Protein AF-A0A7C1YRV5-F1 (afdb_monomer_lite)

Radius of gyration: 16.7 Å; chains: 1; bounding box: 39×36×50 Å

Secondary structure (DSSP, 8-state):
---EEEEESSEEEEE-BBTTB--B-EE-EEEEEEEETTEEEEEEEE--EEEEEESSHHHHHTTHHHHSEEE-TTSEEEEPBPS--TTSGGG--S-EEEEEEEEEEETTEEEEEEEEEEEE---S---S--

Foldseek 3Di:
DFPAKAKPPQEDEWEADDDPGGTRKDAIFIWTWDADPVGIDTPGTDQWAKFKDAPDPVLVVQVLRVQQFTADSRRITDGHHFDFCPVTDVSDTSWHKIKMKTWDADPNDIHIYIHIYTYYYTDPDDDPPD

Sequence (130 aa):
KIDKIRVMPDWTIARVGGGNTPPVTAQFEAVAYMTGEQGDIKIGIMPAKWQAANFNEDAEQMKDVEFAGHIDQNGRFMPAGAGPNKARKYATNNAGNLSIIATITENGRAISGKAQLIVTVQRWNTPPIR

Structure (mmCIF, N/CA/C/O backbone):
data_AF-A0A7C1YRV5-F1
#
_entry.id   AF-A0A7C1YRV5-F1
#
loop_
_atom_site.group_PDB
_atom_site.id
_atom_site.type_symbol
_atom_site.label_atom_id
_atom_site.label_alt_id
_atom_site.label_comp_id
_atom_site.label_asym_id
_atom_site.label_entity_id
_atom_site.label_seq_id
_atom_site.pdbx_PDB_ins_code
_atom_site.Cartn_x
_atom_site.Cartn_y
_atom_site.Cartn_z
_atom_site.occupancy
_atom_site.B_iso_or_equiv
_atom_site.auth_seq_id
_atom_site.auth_comp_id
_atom_site.auth_asym_id
_atom_site.auth_atom_id
_atom_site.pdbx_PDB_model_num
ATOM 1 N N . LYS A 1 1 ? -19.673 1.863 17.437 1.00 85.56 1 LYS A N 1
ATOM 2 C CA . LYS A 1 1 ? -18.327 2.156 17.959 1.00 85.56 1 LYS A CA 1
ATOM 3 C C . LYS A 1 1 ? -17.356 1.196 17.311 1.00 85.56 1 LYS A C 1
ATOM 5 O O . LYS A 1 1 ? -17.556 -0.011 17.402 1.00 85.56 1 LYS A O 1
ATOM 10 N N . ILE A 1 2 ? -16.346 1.734 16.648 1.00 91.12 2 ILE A N 1
ATOM 11 C CA . ILE A 1 2 ? -15.242 0.989 16.060 1.00 91.12 2 ILE A CA 1
ATOM 12 C C . ILE A 1 2 ? -14.088 1.056 17.056 1.00 91.12 2 ILE A C 1
ATOM 14 O O . ILE A 1 2 ? -13.702 2.139 17.491 1.00 91.12 2 ILE A O 1
ATOM 18 N N . ASP A 1 3 ? -13.538 -0.094 17.435 1.00 91.94 3 ASP A N 1
ATOM 19 C CA . ASP A 1 3 ? -12.378 -0.130 18.333 1.00 91.94 3 ASP A CA 1
ATOM 20 C C . ASP A 1 3 ? -11.076 -0.328 17.557 1.00 91.94 3 ASP A C 1
ATOM 22 O O . ASP A 1 3 ? -10.040 0.223 17.928 1.00 91.94 3 ASP A O 1
ATOM 26 N N . LYS A 1 4 ? -11.126 -1.088 16.459 1.00 93.44 4 LYS A N 1
ATOM 27 C CA . LYS A 1 4 ? -9.972 -1.344 15.594 1.00 93.44 4 LYS A CA 1
ATOM 28 C C . LYS A 1 4 ? -10.400 -1.540 14.147 1.00 93.44 4 LYS A C 1
ATOM 30 O O . LYS A 1 4 ? -11.543 -1.903 13.866 1.00 93.44 4 LYS A O 1
ATOM 35 N N . ILE A 1 5 ? -9.454 -1.352 13.235 1.00 96.00 5 ILE A N 1
ATOM 36 C CA . ILE A 1 5 ? -9.648 -1.637 11.815 1.00 96.00 5 ILE A CA 1
ATOM 37 C C . ILE A 1 5 ? -8.498 -2.510 11.313 1.00 96.00 5 ILE A C 1
ATOM 39 O O . ILE A 1 5 ? -7.361 -2.360 11.761 1.00 96.00 5 ILE A O 1
ATOM 43 N N . ARG A 1 6 ? -8.789 -3.431 10.396 1.00 96.69 6 ARG A N 1
ATOM 44 C CA . ARG A 1 6 ? -7.790 -4.239 9.689 1.00 96.69 6 ARG A CA 1
ATOM 45 C C . ARG A 1 6 ? -7.919 -3.968 8.201 1.00 96.69 6 ARG A C 1
ATOM 47 O O . ARG A 1 6 ? -9.028 -3.946 7.674 1.00 96.69 6 ARG A O 1
ATOM 54 N N . VAL A 1 7 ? -6.790 -3.755 7.541 1.00 98.00 7 VAL A N 1
ATOM 55 C CA . VAL A 1 7 ? -6.752 -3.650 6.084 1.00 98.00 7 VAL A CA 1
ATOM 56 C C . VAL A 1 7 ? -6.661 -5.066 5.533 1.00 98.00 7 VAL A C 1
ATOM 58 O O . VAL A 1 7 ? -5.808 -5.834 5.968 1.00 98.00 7 VAL A O 1
ATOM 61 N N . MET A 1 8 ? -7.576 -5.424 4.636 1.00 97.50 8 MET A N 1
ATOM 62 C CA . MET A 1 8 ? -7.611 -6.727 3.983 1.00 97.50 8 MET A CA 1
ATOM 63 C C . MET A 1 8 ? -7.354 -6.570 2.481 1.00 97.50 8 MET A C 1
ATOM 65 O O . MET A 1 8 ? -7.978 -5.706 1.868 1.00 97.50 8 MET A O 1
ATOM 69 N N . PRO A 1 9 ? -6.487 -7.395 1.873 1.00 97.69 9 PRO A N 1
ATOM 70 C CA . PRO A 1 9 ? -5.564 -8.320 2.539 1.00 97.69 9 PRO A CA 1
ATOM 71 C C . PRO A 1 9 ? -4.517 -7.571 3.388 1.00 97.69 9 PRO A C 1
ATOM 73 O O . PRO A 1 9 ? -4.206 -6.413 3.117 1.00 97.69 9 PRO A O 1
ATOM 76 N N . ASP A 1 10 ? -3.993 -8.235 4.418 1.00 96.81 10 ASP A N 1
ATOM 77 C CA . ASP A 1 10 ? -2.934 -7.717 5.300 1.00 96.81 10 ASP A CA 1
ATOM 78 C C . ASP A 1 10 ? -1.560 -7.717 4.616 1.00 96.81 10 ASP A C 1
ATOM 80 O O . ASP A 1 10 ? -0.723 -6.858 4.892 1.00 96.81 10 ASP A O 1
ATOM 84 N N . TRP A 1 11 ? -1.358 -8.647 3.684 1.00 98.00 11 TRP A N 1
ATOM 85 C CA . TRP A 1 11 ? -0.224 -8.700 2.778 1.00 98.00 11 TRP A CA 1
ATOM 86 C C . TRP A 1 11 ? -0.679 -9.087 1.370 1.00 98.00 11 TRP A C 1
ATOM 88 O O . TRP A 1 11 ? -1.457 -10.024 1.185 1.00 98.00 11 TRP A O 1
ATOM 98 N N . THR A 1 12 ? -0.185 -8.389 0.349 1.00 98.12 12 THR A N 1
ATOM 99 C CA . THR A 1 12 ? -0.414 -8.781 -1.048 1.00 98.12 12 THR A CA 1
ATOM 100 C C . THR A 1 12 ? 0.647 -8.215 -1.985 1.00 98.12 12 THR A C 1
ATOM 102 O O . THR A 1 12 ? 1.562 -7.494 -1.576 1.00 98.12 12 THR A O 1
ATOM 105 N N . ILE A 1 13 ? 0.514 -8.544 -3.269 1.00 97.88 13 ILE A N 1
ATOM 106 C CA . ILE A 1 13 ? 1.386 -8.071 -4.335 1.00 97.88 13 ILE A CA 1
ATOM 107 C C . ILE A 1 13 ? 0.617 -7.255 -5.375 1.00 97.88 13 ILE A C 1
ATOM 109 O O . ILE A 1 13 ? -0.514 -7.577 -5.735 1.00 97.88 13 ILE A O 1
ATOM 113 N N . ALA A 1 14 ? 1.288 -6.254 -5.931 1.00 97.75 14 ALA A N 1
ATOM 114 C CA . ALA A 1 14 ? 0.930 -5.629 -7.199 1.00 97.75 14 ALA A CA 1
ATOM 115 C C . ALA A 1 14 ? 2.075 -5.849 -8.193 1.00 97.75 14 ALA A C 1
ATOM 117 O O . ALA A 1 14 ? 3.218 -6.092 -7.797 1.00 97.75 14 ALA A O 1
ATOM 118 N N . ARG A 1 15 ? 1.791 -5.792 -9.494 1.00 97.31 15 ARG A N 1
ATOM 119 C CA . ARG A 1 15 ? 2.828 -5.935 -10.525 1.00 97.31 15 ARG A CA 1
ATOM 120 C C . ARG A 1 15 ? 2.785 -4.784 -11.498 1.00 97.31 15 ARG A C 1
ATOM 122 O O . ARG A 1 15 ? 1.720 -4.471 -12.029 1.00 97.31 15 ARG A O 1
ATOM 129 N N . VAL A 1 16 ? 3.951 -4.205 -11.760 1.00 95.94 16 VAL A N 1
ATOM 130 C CA . VAL A 1 16 ? 4.109 -3.217 -12.830 1.00 95.94 16 VAL A CA 1
ATOM 131 C C . VAL A 1 16 ? 3.671 -3.819 -14.167 1.00 95.94 16 VAL A C 1
ATOM 133 O O . VAL A 1 16 ? 3.813 -5.021 -14.393 1.00 95.94 16 VAL A O 1
ATOM 136 N N . GLY A 1 17 ? 3.118 -2.990 -15.048 1.00 89.62 17 GLY A N 1
ATOM 137 C CA . GLY A 1 17 ? 2.641 -3.399 -16.372 1.00 89.62 17 GLY A CA 1
ATOM 138 C C . GLY A 1 17 ? 3.363 -2.661 -17.489 1.00 89.62 17 GLY A C 1
ATOM 139 O O . GLY A 1 17 ? 3.736 -1.502 -17.327 1.00 89.62 17 GLY A O 1
ATOM 140 N N . GLY A 1 18 ? 3.571 -3.315 -18.627 1.00 83.25 18 GLY A N 1
ATOM 141 C CA . GLY A 1 18 ? 4.218 -2.710 -19.790 1.00 83.25 18 GLY A CA 1
ATOM 142 C C . GLY A 1 18 ? 4.404 -3.692 -20.943 1.00 83.25 18 GLY A C 1
ATOM 143 O O . GLY A 1 18 ? 4.496 -4.905 -20.733 1.00 83.25 18 GLY A O 1
ATOM 144 N N . GLY A 1 19 ? 4.455 -3.161 -22.168 1.00 81.25 19 GLY A N 1
ATOM 145 C CA . GLY A 1 19 ? 4.472 -3.965 -23.391 1.00 81.25 19 GLY A CA 1
ATOM 146 C C . GLY A 1 19 ? 3.206 -4.817 -23.508 1.00 81.25 19 GLY A C 1
ATOM 147 O O . GLY A 1 19 ? 2.100 -4.295 -23.419 1.00 81.25 19 GLY A O 1
ATOM 148 N N . ASN A 1 20 ? 3.377 -6.134 -23.646 1.00 84.69 20 ASN A N 1
ATOM 149 C CA . ASN A 1 20 ? 2.275 -7.096 -23.781 1.00 84.69 20 ASN A CA 1
ATOM 150 C C . ASN A 1 20 ? 1.760 -7.648 -22.438 1.00 84.69 20 ASN A C 1
ATOM 152 O O . ASN A 1 20 ? 0.911 -8.537 -22.432 1.00 84.69 20 ASN A O 1
ATOM 156 N N . THR A 1 21 ? 2.278 -7.178 -21.298 1.00 90.12 21 THR A N 1
ATOM 157 C CA . THR A 1 21 ? 1.837 -7.645 -19.976 1.00 90.12 21 THR A CA 1
ATOM 158 C C . THR A 1 21 ? 1.101 -6.529 -19.237 1.00 90.12 21 THR A C 1
ATOM 160 O O . THR A 1 21 ? 1.732 -5.527 -18.885 1.00 90.12 21 THR A O 1
ATOM 163 N N . PRO A 1 22 ? -0.213 -6.673 -18.979 1.00 92.75 22 PRO A N 1
ATOM 164 C CA . PRO A 1 22 ? -0.971 -5.664 -18.253 1.00 92.75 22 PRO A CA 1
ATOM 165 C C . PRO A 1 22 ? -0.514 -5.572 -16.786 1.00 92.75 22 PRO A C 1
ATOM 167 O O . PRO A 1 22 ? -0.026 -6.561 -16.227 1.00 92.75 22 PRO A O 1
ATOM 170 N N . PRO A 1 23 ? -0.675 -4.403 -16.142 1.00 95.44 23 PRO A N 1
ATOM 171 C CA . PRO A 1 23 ? -0.391 -4.254 -14.721 1.00 95.44 23 PRO A CA 1
ATOM 172 C C . PRO A 1 23 ? -1.341 -5.107 -13.875 1.00 95.44 23 PRO A C 1
ATOM 174 O O . PRO A 1 23 ? -2.503 -5.313 -14.230 1.00 95.44 23 PRO A O 1
ATOM 177 N N . VAL A 1 24 ? -0.865 -5.555 -12.714 1.00 96.62 24 VAL A N 1
ATOM 178 C CA . VAL A 1 24 ? -1.690 -6.240 -11.710 1.00 96.62 24 VAL A CA 1
ATOM 179 C C . VAL A 1 24 ? -1.941 -5.279 -10.558 1.00 96.62 24 VAL A C 1
ATOM 181 O O . VAL A 1 24 ? -1.027 -4.980 -9.790 1.00 96.62 24 VAL A O 1
ATOM 184 N N . THR A 1 25 ? -3.176 -4.791 -10.454 1.00 97.50 25 THR A N 1
ATOM 185 C CA . THR A 1 25 ? -3.628 -3.936 -9.347 1.00 97.50 25 THR A CA 1
ATOM 186 C C . THR A 1 25 ? -3.874 -4.754 -8.083 1.00 97.50 25 THR A C 1
ATOM 188 O O . THR A 1 25 ? -4.214 -5.932 -8.176 1.00 97.50 25 THR A O 1
ATOM 191 N N . ALA A 1 26 ? -3.791 -4.114 -6.918 1.00 98.19 26 ALA A N 1
ATOM 192 C CA . ALA A 1 26 ? -4.200 -4.703 -5.645 1.00 98.19 26 ALA A CA 1
ATOM 193 C C . ALA A 1 26 ? -5.417 -3.948 -5.097 1.00 98.19 26 ALA A C 1
ATOM 195 O O . ALA A 1 26 ? -5.417 -2.720 -5.081 1.00 98.19 26 ALA A O 1
ATOM 196 N N . GLN A 1 27 ? -6.453 -4.674 -4.683 1.00 98.31 27 GLN A N 1
ATOM 197 C CA . GLN A 1 27 ? -7.616 -4.098 -4.009 1.00 98.31 27 GLN A CA 1
ATOM 198 C C . GLN A 1 27 ? -7.461 -4.288 -2.504 1.00 98.31 27 GLN A C 1
ATOM 200 O O . GLN A 1 27 ? -7.109 -5.381 -2.061 1.00 98.31 27 GLN A O 1
ATOM 205 N N . PHE A 1 28 ? -7.763 -3.237 -1.749 1.00 98.44 28 PHE A N 1
ATOM 206 C CA . PHE A 1 28 ? -7.797 -3.252 -0.297 1.00 98.44 28 PHE A CA 1
ATOM 207 C C . PHE A 1 28 ? -9.170 -2.847 0.226 1.00 98.44 28 PHE A C 1
ATOM 209 O O . PHE A 1 28 ? -9.884 -2.051 -0.382 1.00 98.44 28 PHE A O 1
ATOM 216 N N . GLU A 1 29 ? -9.519 -3.383 1.387 1.00 98.12 29 GLU A N 1
ATOM 217 C CA . GLU A 1 29 ? -10.747 -3.082 2.109 1.00 98.12 29 GLU A CA 1
ATOM 218 C C . GLU A 1 29 ? -10.425 -2.799 3.576 1.00 98.12 29 GLU A C 1
ATOM 220 O O . GLU A 1 29 ? -9.591 -3.469 4.187 1.00 98.12 29 GLU A O 1
ATOM 225 N N . ALA A 1 30 ? -11.081 -1.796 4.158 1.00 97.81 30 ALA A N 1
ATOM 226 C CA . ALA A 1 30 ? -10.944 -1.481 5.573 1.00 97.81 30 ALA A CA 1
ATOM 227 C C . ALA A 1 30 ? -12.057 -2.186 6.353 1.00 97.81 30 ALA A C 1
ATOM 229 O O . ALA A 1 30 ? -13.221 -1.791 6.290 1.00 97.81 30 ALA A O 1
ATOM 230 N N . VAL A 1 31 ? -11.704 -3.237 7.090 1.00 97.38 31 VAL A N 1
ATOM 231 C CA . VAL A 1 31 ? -12.650 -4.021 7.887 1.00 97.38 31 VAL A CA 1
ATOM 232 C C . VAL A 1 31 ? -12.627 -3.537 9.331 1.00 97.38 31 VAL A C 1
ATOM 234 O O . VAL A 1 31 ? -11.603 -3.620 10.011 1.00 97.38 31 VAL A O 1
ATOM 237 N N . ALA A 1 32 ? -13.762 -3.037 9.806 1.00 96.12 32 ALA A N 1
ATOM 238 C CA . ALA A 1 32 ? -13.930 -2.555 11.168 1.00 96.12 32 ALA A CA 1
ATOM 239 C C . ALA A 1 32 ? -14.311 -3.688 12.129 1.00 96.12 32 ALA A C 1
ATOM 241 O O . ALA A 1 32 ? -15.084 -4.588 11.786 1.00 96.12 32 ALA A O 1
ATOM 242 N N . TYR A 1 33 ? -13.791 -3.611 13.353 1.00 95.12 33 TYR A N 1
ATOM 243 C CA . TYR A 1 33 ? -14.073 -4.546 14.435 1.00 95.12 33 TYR A CA 1
ATOM 244 C C . TYR A 1 33 ? -14.393 -3.800 15.734 1.00 95.12 33 TYR A C 1
ATOM 246 O O . TYR A 1 33 ? -13.834 -2.736 16.028 1.00 95.12 33 TYR A O 1
ATOM 254 N N . MET A 1 34 ? -15.268 -4.410 16.524 1.00 94.19 34 MET A N 1
ATOM 255 C CA . MET A 1 34 ? -15.584 -4.030 17.897 1.00 94.19 34 MET A CA 1
ATOM 256 C C . MET A 1 34 ? -14.959 -5.047 18.853 1.00 94.19 34 MET A C 1
ATOM 258 O O . MET A 1 34 ? -14.889 -6.234 18.538 1.00 94.19 34 MET A O 1
ATOM 262 N N . THR A 1 35 ? -14.504 -4.596 20.015 1.00 92.12 35 THR A N 1
ATOM 263 C CA . THR A 1 35 ? -13.965 -5.478 21.056 1.00 92.12 35 THR A CA 1
ATOM 264 C C . THR A 1 35 ? -15.124 -5.968 21.919 1.00 92.12 35 THR A C 1
ATOM 266 O O . THR A 1 35 ? -15.740 -5.174 22.626 1.00 92.12 35 THR A O 1
ATOM 269 N N . GLY A 1 36 ? -15.460 -7.254 21.824 1.00 88.38 36 GLY A N 1
ATOM 270 C CA . GLY A 1 36 ? -16.442 -7.913 22.684 1.00 88.38 36 GLY A CA 1
ATOM 271 C C . GLY A 1 36 ? -15.779 -8.607 23.874 1.00 88.38 36 GLY A C 1
ATOM 272 O O . GLY A 1 36 ? -14.572 -8.842 23.874 1.00 88.38 36 GLY A O 1
ATOM 273 N N . GLU A 1 37 ? -16.577 -8.990 24.872 1.00 86.62 37 GLU A N 1
ATOM 274 C CA . GLU A 1 37 ? -16.095 -9.678 26.084 1.00 86.62 37 GLU A CA 1
ATOM 275 C C . GLU A 1 37 ? -15.404 -11.020 25.788 1.00 86.62 37 GLU A C 1
ATOM 277 O O . GLU A 1 37 ? -14.493 -11.422 26.504 1.00 86.62 37 GLU A O 1
ATOM 282 N N . GLN A 1 38 ? -15.817 -11.700 24.714 1.00 85.94 38 GLN A N 1
ATOM 283 C CA . GLN A 1 38 ? -15.306 -13.015 24.307 1.00 85.94 38 GLN A CA 1
ATOM 284 C C . GLN A 1 38 ? -14.403 -12.958 23.061 1.00 85.94 38 GLN A C 1
ATOM 286 O O . GLN A 1 38 ? -13.950 -13.997 22.582 1.00 85.94 38 GLN A O 1
ATOM 291 N N . GLY A 1 39 ? -14.139 -11.764 22.515 1.00 88.50 39 GLY A N 1
ATOM 292 C CA . GLY A 1 39 ? -13.296 -11.586 21.333 1.00 88.50 39 GLY A CA 1
ATOM 293 C C . GLY A 1 39 ? -13.755 -10.483 20.381 1.00 88.50 39 GLY A C 1
ATOM 294 O O . GLY A 1 39 ? -14.723 -9.762 20.623 1.00 88.50 39 GLY A O 1
ATOM 295 N N . ASP A 1 40 ? -13.031 -10.354 19.272 1.00 91.62 40 ASP A N 1
ATOM 296 C CA . ASP A 1 40 ? -13.281 -9.324 18.266 1.00 91.62 40 ASP A CA 1
ATOM 297 C C . ASP A 1 40 ? -14.500 -9.663 17.406 1.00 91.62 40 ASP A C 1
ATOM 299 O O . ASP A 1 40 ? -14.527 -10.681 16.714 1.00 91.62 40 ASP A O 1
ATOM 303 N N . ILE A 1 41 ? -15.475 -8.759 17.373 1.00 93.44 41 ILE A N 1
ATOM 304 C CA . ILE A 1 41 ? -16.674 -8.882 16.544 1.00 93.44 41 ILE A CA 1
ATOM 305 C C . ILE A 1 41 ? -16.465 -8.065 15.267 1.00 93.44 41 ILE A C 1
ATOM 307 O O . ILE A 1 41 ? -16.226 -6.856 15.322 1.00 93.44 41 ILE A O 1
ATOM 311 N N . LYS A 1 42 ? -16.550 -8.719 14.101 1.00 94.69 42 LYS A N 1
ATOM 312 C CA . LYS A 1 42 ? -16.473 -8.053 12.791 1.00 94.69 42 LYS A CA 1
ATOM 313 C C . LYS A 1 42 ? -17.733 -7.214 12.568 1.00 94.69 42 LYS A C 1
ATOM 315 O O . LYS A 1 42 ? -18.832 -7.755 12.568 1.00 94.69 42 LYS A O 1
ATOM 320 N N . ILE A 1 43 ? -17.556 -5.916 12.331 1.00 94.06 43 ILE A N 1
ATOM 321 C CA . ILE A 1 43 ? -18.645 -4.995 11.980 1.00 94.06 43 ILE A CA 1
ATOM 322 C C . ILE A 1 43 ? -18.918 -5.088 10.475 1.00 94.06 43 ILE A C 1
ATOM 324 O O . ILE A 1 43 ? -20.048 -5.318 10.059 1.00 94.06 43 ILE A O 1
ATOM 328 N N . GLY A 1 44 ? -17.874 -4.941 9.653 1.00 94.88 44 GLY A N 1
ATOM 329 C CA . GLY A 1 44 ? -18.007 -4.938 8.196 1.00 94.88 44 GLY A CA 1
ATOM 330 C C . GLY A 1 44 ? -16.937 -4.109 7.493 1.00 94.88 44 GLY A C 1
ATOM 331 O O . GLY A 1 44 ? -16.005 -3.616 8.129 1.00 94.88 44 GLY A O 1
ATOM 332 N N . ILE A 1 45 ? -17.073 -3.987 6.172 1.00 96.12 45 ILE A N 1
ATOM 333 C CA . ILE A 1 45 ? -16.235 -3.115 5.340 1.00 96.12 45 ILE A CA 1
ATOM 334 C C . ILE A 1 45 ? -16.756 -1.687 5.480 1.00 96.12 45 ILE A C 1
ATOM 336 O O . ILE A 1 45 ? -17.957 -1.450 5.372 1.00 96.12 45 ILE A O 1
ATOM 340 N N . MET A 1 46 ? -15.851 -0.747 5.718 1.00 94.62 46 MET A N 1
ATOM 341 C CA . MET A 1 46 ? -16.176 0.652 5.954 1.00 94.62 46 MET A CA 1
ATOM 342 C C . MET A 1 46 ? -15.413 1.552 4.974 1.00 94.62 46 MET A C 1
ATOM 344 O O . MET A 1 46 ? -14.268 1.244 4.630 1.00 94.62 46 MET A O 1
ATOM 348 N N . PRO A 1 47 ? -16.001 2.682 4.542 1.00 95.12 47 PRO A N 1
ATOM 349 C CA . PRO A 1 47 ? -15.274 3.677 3.765 1.00 95.12 47 PRO A CA 1
ATOM 350 C C . PRO A 1 47 ? -14.137 4.262 4.611 1.00 95.12 47 PRO A C 1
ATOM 352 O O . PRO A 1 47 ? -14.329 4.609 5.778 1.00 95.12 47 PRO A O 1
ATOM 355 N N . ALA A 1 48 ? -12.953 4.383 4.018 1.00 97.06 48 ALA A N 1
ATOM 356 C CA . ALA A 1 48 ? -11.753 4.867 4.685 1.00 97.06 48 ALA A CA 1
ATOM 357 C C . ALA A 1 48 ? -11.006 5.862 3.796 1.00 97.06 48 ALA A C 1
ATOM 359 O O . ALA A 1 48 ? -11.137 5.845 2.574 1.00 97.06 48 ALA A O 1
ATOM 360 N N . LYS A 1 49 ? -10.192 6.712 4.419 1.00 98.06 49 LYS A N 1
ATOM 361 C CA . LYS A 1 49 ? -9.164 7.475 3.714 1.00 98.06 49 LYS A CA 1
ATOM 362 C C . LYS A 1 49 ? -7.960 6.580 3.480 1.00 98.06 49 LYS A C 1
ATOM 364 O O . LYS A 1 49 ? -7.456 5.979 4.432 1.00 98.06 49 LYS A O 1
ATOM 369 N N . TRP A 1 50 ? -7.509 6.525 2.235 1.00 98.31 50 TRP A N 1
ATOM 370 C CA . TRP A 1 50 ? -6.418 5.657 1.806 1.00 98.31 50 TRP A CA 1
ATOM 371 C C . TRP A 1 50 ? -5.160 6.458 1.505 1.00 98.31 50 TRP A C 1
ATOM 373 O O . TRP A 1 50 ? -5.219 7.512 0.870 1.00 98.31 50 TRP A O 1
ATOM 383 N N . GLN A 1 51 ? -4.021 5.927 1.938 1.00 98.19 51 GLN A N 1
ATOM 384 C CA . GLN A 1 51 ? -2.698 6.442 1.604 1.00 98.19 51 GLN A CA 1
ATOM 385 C C . GLN A 1 51 ? -1.688 5.294 1.507 1.00 98.19 51 GLN A C 1
ATOM 387 O O . GLN A 1 51 ? -1.843 4.254 2.152 1.00 98.19 51 GLN A O 1
ATOM 392 N N . ALA A 1 52 ? -0.635 5.505 0.725 1.00 98.12 52 ALA A N 1
ATOM 393 C CA . ALA A 1 52 ? 0.540 4.644 0.698 1.00 98.12 52 ALA A CA 1
ATOM 394 C C . ALA A 1 52 ? 1.709 5.356 1.392 1.00 98.12 52 ALA A C 1
ATOM 396 O O . ALA A 1 52 ? 1.817 6.580 1.344 1.00 98.12 52 ALA A O 1
ATOM 397 N N . ALA A 1 53 ? 2.575 4.587 2.038 1.00 98.38 53 ALA A N 1
ATOM 398 C CA . ALA A 1 53 ? 3.817 5.050 2.644 1.00 98.38 53 ALA A CA 1
ATOM 399 C C . ALA A 1 53 ? 4.935 4.031 2.385 1.00 98.38 53 ALA A C 1
ATOM 401 O O . ALA A 1 53 ? 4.657 2.882 2.035 1.00 98.38 53 ALA A O 1
ATOM 402 N N . ASN A 1 54 ? 6.192 4.428 2.583 1.00 98.38 54 ASN A N 1
ATOM 403 C CA . ASN A 1 54 ? 7.313 3.486 2.568 1.00 98.38 54 ASN A CA 1
ATOM 404 C C . ASN A 1 54 ? 7.159 2.487 3.725 1.00 98.38 54 ASN A C 1
ATOM 406 O O . ASN A 1 54 ? 6.767 2.871 4.828 1.00 98.38 54 ASN A O 1
ATOM 410 N N . PHE A 1 55 ? 7.415 1.201 3.474 1.00 97.81 55 PHE A N 1
ATOM 411 C CA . PHE A 1 55 ? 7.244 0.169 4.501 1.00 97.81 55 PHE A CA 1
ATOM 412 C C . PHE A 1 55 ? 8.350 0.194 5.567 1.00 97.81 55 PHE A C 1
ATOM 414 O O . PHE A 1 55 ? 8.074 -0.045 6.741 1.00 97.81 55 PHE A O 1
ATOM 421 N N . ASN A 1 56 ? 9.590 0.466 5.159 1.00 97.06 56 ASN A N 1
ATOM 422 C CA . ASN A 1 56 ? 10.784 0.478 6.005 1.00 97.06 56 ASN A CA 1
ATOM 423 C C . ASN A 1 56 ? 11.801 1.536 5.529 1.00 97.06 56 ASN A C 1
ATOM 425 O O . ASN A 1 56 ? 11.584 2.204 4.517 1.00 97.06 56 ASN A O 1
ATOM 429 N N . GLU A 1 57 ? 12.918 1.660 6.251 1.00 97.19 57 GLU A N 1
ATOM 430 C CA . GLU A 1 57 ? 13.991 2.627 5.964 1.00 97.19 57 GLU A CA 1
ATOM 431 C C . GLU A 1 57 ? 14.594 2.444 4.561 1.00 97.19 57 GLU A C 1
ATOM 433 O O . GLU A 1 57 ? 14.837 3.425 3.861 1.00 97.19 57 GLU A O 1
ATOM 438 N N . ASP A 1 58 ? 14.769 1.202 4.098 1.00 96.56 58 ASP A N 1
ATOM 439 C CA . ASP A 1 58 ? 15.280 0.924 2.748 1.00 96.56 58 ASP A CA 1
ATOM 440 C C . ASP A 1 58 ? 14.330 1.442 1.657 1.00 96.56 58 ASP A C 1
ATOM 442 O O . ASP A 1 58 ? 14.766 2.060 0.681 1.00 96.56 58 ASP A O 1
ATOM 446 N N . ALA A 1 59 ? 13.021 1.226 1.829 1.00 96.94 59 ALA A N 1
ATOM 447 C CA . ALA A 1 59 ? 11.999 1.734 0.919 1.00 96.94 59 ALA A CA 1
ATOM 448 C C . ALA A 1 59 ? 11.971 3.269 0.904 1.00 96.94 59 ALA A C 1
ATOM 450 O O . ALA A 1 59 ? 11.736 3.877 -0.140 1.00 96.94 59 ALA A O 1
ATOM 451 N N . GLU A 1 60 ? 12.256 3.909 2.038 1.00 97.06 60 GLU A N 1
ATOM 452 C CA . GLU A 1 60 ? 12.378 5.362 2.129 1.00 97.06 60 GLU A CA 1
ATOM 453 C C . GLU A 1 60 ? 13.617 5.885 1.395 1.00 97.06 60 GLU A C 1
ATOM 455 O O . GLU A 1 60 ? 13.498 6.797 0.575 1.00 97.06 60 GLU A O 1
ATOM 460 N N . GLN A 1 61 ? 14.777 5.250 1.582 1.00 96.56 61 GLN A N 1
ATOM 461 C CA . GLN A 1 61 ? 16.002 5.581 0.844 1.00 96.56 61 GLN A CA 1
ATOM 462 C C . GLN A 1 61 ? 15.829 5.418 -0.673 1.00 96.56 61 GLN A C 1
ATOM 464 O O . GLN A 1 61 ? 16.369 6.201 -1.458 1.00 96.56 61 GLN A O 1
ATOM 469 N N . MET A 1 62 ? 15.064 4.407 -1.094 1.00 96.06 62 MET A N 1
ATOM 470 C CA . MET A 1 62 ? 14.744 4.143 -2.500 1.00 96.06 62 MET A CA 1
ATOM 471 C C . MET A 1 62 ? 13.537 4.940 -3.016 1.00 96.06 62 MET A C 1
ATOM 473 O O . MET A 1 62 ? 13.240 4.870 -4.217 1.00 96.06 62 MET A O 1
ATOM 477 N N . LYS A 1 63 ? 12.879 5.722 -2.145 1.00 97.06 63 LYS A N 1
ATOM 478 C CA . LYS A 1 63 ? 11.685 6.532 -2.435 1.00 97.06 63 LYS A CA 1
ATOM 479 C C . LYS A 1 63 ? 10.569 5.707 -3.077 1.00 97.06 63 LYS A C 1
ATOM 481 O O . LYS A 1 63 ? 9.935 6.141 -4.036 1.00 97.06 63 LYS A O 1
ATOM 486 N N . ASP A 1 64 ? 10.342 4.493 -2.584 1.00 97.69 64 ASP A N 1
ATOM 487 C CA . ASP A 1 64 ? 9.422 3.532 -3.199 1.00 97.69 64 ASP A CA 1
ATOM 488 C C . ASP A 1 64 ? 8.013 4.107 -3.380 1.00 97.69 64 ASP A C 1
ATOM 490 O O . ASP A 1 64 ? 7.419 3.933 -4.443 1.00 97.69 64 ASP A O 1
ATOM 494 N N . VAL A 1 65 ? 7.500 4.854 -2.398 1.00 97.62 65 VAL A N 1
ATOM 495 C CA . VAL A 1 65 ? 6.179 5.500 -2.477 1.00 97.62 65 VAL A CA 1
ATOM 496 C C . VAL A 1 65 ? 6.062 6.522 -3.617 1.00 97.62 65 VAL A C 1
ATOM 498 O O . VAL A 1 65 ? 4.974 6.698 -4.155 1.00 97.62 65 VAL A O 1
ATOM 501 N N . GLU A 1 66 ? 7.161 7.166 -4.029 1.00 97.25 66 GLU A N 1
ATOM 502 C CA . GLU A 1 66 ? 7.163 8.139 -5.133 1.00 97.25 66 GLU A CA 1
ATOM 503 C C . GLU A 1 66 ? 7.078 7.451 -6.505 1.00 97.25 66 GLU A C 1
ATOM 505 O O . GLU A 1 66 ? 6.560 8.030 -7.459 1.00 97.25 66 GLU A O 1
ATOM 510 N N . PHE A 1 67 ? 7.590 6.220 -6.621 1.00 97.44 67 PHE A N 1
ATOM 511 C CA . PHE A 1 67 ? 7.786 5.558 -7.914 1.00 97.44 67 PHE A CA 1
ATOM 512 C C . PHE A 1 67 ? 6.883 4.351 -8.156 1.00 97.44 67 PHE A C 1
ATOM 514 O O . PHE A 1 67 ? 6.586 4.045 -9.308 1.00 97.44 67 PHE A O 1
ATOM 521 N N . ALA A 1 68 ? 6.469 3.635 -7.112 1.00 97.62 68 ALA A N 1
ATOM 522 C CA . ALA A 1 68 ? 5.847 2.322 -7.259 1.00 97.62 68 ALA A CA 1
ATOM 523 C C . ALA A 1 68 ? 4.389 2.370 -7.755 1.00 97.62 68 ALA A C 1
ATOM 525 O O . ALA A 1 68 ? 3.899 1.395 -8.332 1.00 97.62 68 ALA A O 1
ATOM 526 N N . GLY A 1 69 ? 3.691 3.492 -7.565 1.00 97.50 69 GLY A N 1
ATOM 527 C CA . GLY A 1 69 ? 2.302 3.673 -7.984 1.00 97.50 69 GLY A CA 1
ATOM 528 C C . GLY A 1 69 ? 1.520 4.575 -7.035 1.00 97.50 69 GLY A C 1
ATOM 529 O O . GLY A 1 69 ? 2.101 5.313 -6.246 1.00 97.50 69 GLY A O 1
ATOM 530 N N . HIS A 1 70 ? 0.192 4.506 -7.102 1.00 98.00 70 HIS A N 1
ATOM 531 C CA . HIS A 1 70 ? -0.697 5.253 -6.210 1.00 98.00 70 HIS A CA 1
ATOM 532 C C . HIS A 1 70 ? -1.910 4.413 -5.805 1.00 98.00 70 HIS A C 1
ATOM 534 O O . HIS A 1 70 ? -2.306 3.491 -6.515 1.00 98.00 70 HIS A O 1
ATOM 540 N N . ILE A 1 71 ? -2.504 4.744 -4.658 1.00 98.44 71 ILE A N 1
ATOM 541 C CA . ILE A 1 71 ? -3.781 4.185 -4.208 1.00 98.44 71 ILE A CA 1
ATOM 542 C C . ILE A 1 71 ? -4.884 5.230 -4.371 1.00 98.44 71 ILE A C 1
ATOM 544 O O . ILE A 1 71 ? -4.690 6.395 -4.017 1.00 98.44 71 ILE A O 1
ATOM 548 N N . ASP A 1 72 ? -6.024 4.827 -4.927 1.00 97.94 72 ASP A N 1
ATOM 549 C CA . ASP A 1 72 ? -7.210 5.678 -4.990 1.00 97.94 72 ASP A CA 1
ATOM 550 C C . ASP A 1 72 ? -8.005 5.638 -3.670 1.00 97.94 72 ASP A C 1
ATOM 552 O O . ASP A 1 72 ? -7.740 4.845 -2.765 1.00 97.94 72 ASP A O 1
ATOM 556 N N . GLN A 1 73 ? -9.014 6.501 -3.539 1.00 97.56 73 GLN A N 1
ATOM 557 C CA . GLN A 1 73 ? -9.859 6.521 -2.337 1.00 97.56 73 GLN A CA 1
ATOM 558 C C . GLN A 1 73 ? -10.897 5.383 -2.292 1.00 97.56 73 GLN A C 1
ATOM 560 O O . GLN A 1 73 ? -11.623 5.267 -1.308 1.00 97.56 73 GLN A O 1
ATOM 565 N N . ASN A 1 74 ? -10.932 4.508 -3.302 1.00 97.19 74 ASN A N 1
ATOM 566 C CA . ASN A 1 74 ? -11.696 3.259 -3.282 1.00 97.19 74 ASN A CA 1
ATOM 567 C C . ASN A 1 74 ? -10.855 2.085 -2.746 1.00 97.19 74 ASN A C 1
ATOM 569 O O . ASN A 1 74 ? -11.319 0.945 -2.749 1.00 97.19 74 ASN A O 1
ATOM 573 N N . GLY A 1 75 ? -9.614 2.335 -2.313 1.00 97.38 75 GLY A N 1
ATOM 574 C CA . GLY A 1 75 ? -8.702 1.305 -1.818 1.00 97.38 75 GLY A CA 1
ATOM 575 C C . GLY A 1 75 ? -8.038 0.491 -2.927 1.00 97.38 75 GLY A C 1
ATOM 576 O O . GLY A 1 75 ? -7.459 -0.560 -2.651 1.00 97.38 75 GLY A O 1
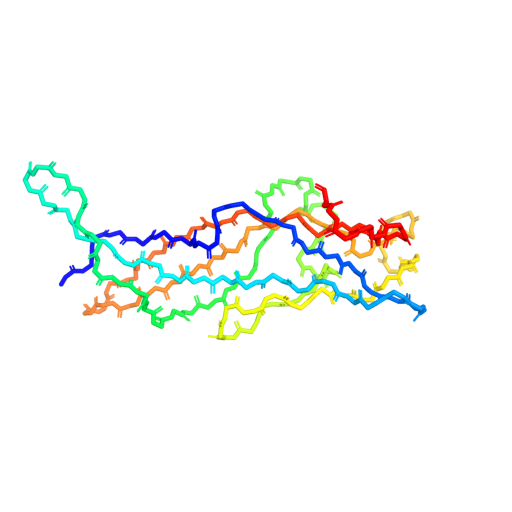ATOM 577 N N . ARG A 1 76 ? -8.097 0.943 -4.184 1.00 98.38 76 ARG A N 1
ATOM 578 C CA . ARG A 1 76 ? -7.448 0.270 -5.308 1.00 98.38 76 ARG A CA 1
ATOM 579 C C . ARG A 1 76 ? -6.062 0.853 -5.548 1.00 98.38 76 ARG A C 1
ATOM 581 O O . ARG A 1 76 ? -5.911 2.021 -5.894 1.00 98.38 76 ARG A O 1
ATOM 588 N N . PHE A 1 77 ? -5.039 0.016 -5.416 1.00 98.56 77 PHE A N 1
ATOM 589 C CA . PHE A 1 77 ? -3.667 0.363 -5.766 1.00 98.56 77 PHE A CA 1
ATOM 590 C C . PHE A 1 77 ? -3.390 0.111 -7.252 1.00 98.56 77 PHE A C 1
ATOM 592 O O . PHE A 1 77 ? -3.541 -1.009 -7.756 1.00 98.56 77 PHE A O 1
ATOM 599 N N . MET A 1 78 ? -2.933 1.154 -7.938 1.00 98.00 78 MET A N 1
ATOM 600 C CA . MET A 1 78 ? -2.550 1.165 -9.343 1.00 98.00 78 MET A CA 1
ATOM 601 C C . MET A 1 78 ? -1.020 1.265 -9.440 1.00 98.00 78 MET A C 1
ATOM 603 O O . MET A 1 78 ? -0.458 2.319 -9.124 1.00 98.00 78 MET A O 1
ATOM 607 N N . PRO A 1 79 ? -0.325 0.185 -9.846 1.00 97.69 79 PRO A N 1
ATOM 608 C CA . PRO A 1 79 ? 1.125 0.202 -9.961 1.00 97.69 79 PRO A CA 1
ATOM 609 C C . PRO A 1 79 ? 1.574 1.060 -11.146 1.00 97.69 79 PRO A C 1
ATOM 611 O O . PRO A 1 79 ? 0.848 1.228 -12.129 1.00 97.69 79 PRO A O 1
ATOM 614 N N . ALA A 1 80 ? 2.797 1.573 -11.064 1.00 96.69 80 ALA A N 1
ATOM 615 C CA . ALA A 1 80 ? 3.415 2.326 -12.145 1.00 96.69 80 ALA A CA 1
ATOM 616 C C . ALA A 1 80 ? 3.804 1.437 -13.346 1.00 96.69 80 ALA A C 1
ATOM 618 O O . ALA A 1 80 ? 3.716 0.203 -13.321 1.00 96.69 80 ALA A O 1
ATOM 619 N N . GLY A 1 81 ? 4.250 2.090 -14.422 1.00 94.31 81 GLY A N 1
ATOM 620 C CA . GLY A 1 81 ? 4.721 1.419 -15.633 1.00 94.31 81 GLY A CA 1
ATOM 621 C C . GLY A 1 81 ? 5.957 0.551 -15.385 1.00 94.31 81 GLY A C 1
ATOM 622 O O . GLY A 1 81 ? 6.770 0.829 -14.500 1.00 94.31 81 GLY A O 1
ATOM 623 N N . ALA A 1 82 ? 6.094 -0.511 -16.170 1.00 93.31 82 ALA A N 1
ATOM 624 C CA . ALA A 1 82 ? 7.226 -1.423 -16.107 1.00 93.31 82 ALA A CA 1
ATOM 625 C C . ALA A 1 82 ? 8.458 -0.914 -16.875 1.00 93.31 82 ALA A C 1
ATOM 627 O O . ALA A 1 82 ? 8.385 0.037 -17.652 1.00 93.31 82 ALA A O 1
ATOM 628 N N . GLY A 1 83 ? 9.574 -1.624 -16.695 1.00 91.19 83 GLY A N 1
ATOM 629 C CA . GLY A 1 83 ? 10.858 -1.340 -17.333 1.00 91.19 83 GLY A CA 1
ATOM 630 C C . GLY A 1 83 ? 11.771 -0.420 -16.509 1.00 91.19 83 GLY A C 1
ATOM 631 O O . GLY A 1 83 ? 11.357 0.074 -15.454 1.00 91.19 83 GLY A O 1
ATOM 632 N N . PRO A 1 84 ? 13.014 -0.200 -16.979 1.00 93.94 84 PRO A N 1
ATOM 633 C CA . PRO A 1 84 ? 13.997 0.631 -16.289 1.00 93.94 84 PRO A CA 1
ATOM 634 C C . PRO A 1 84 ? 13.529 2.082 -16.142 1.00 93.94 84 PRO A C 1
ATOM 636 O O . PRO A 1 84 ? 13.185 2.729 -17.134 1.00 93.94 84 PRO A O 1
ATOM 639 N N . ASN A 1 85 ? 13.566 2.625 -14.924 1.00 95.56 85 ASN A N 1
ATOM 640 C CA . ASN A 1 85 ? 13.235 4.024 -14.668 1.00 95.56 85 ASN A CA 1
ATOM 641 C C . ASN A 1 85 ? 14.507 4.837 -14.397 1.00 95.56 85 ASN A C 1
ATOM 643 O O . ASN A 1 85 ? 15.079 4.765 -13.313 1.00 95.56 85 ASN A O 1
ATOM 647 N N . LYS A 1 86 ? 14.914 5.674 -15.363 1.00 95.19 86 LYS A N 1
ATOM 648 C CA . LYS A 1 86 ? 16.114 6.531 -15.275 1.00 95.19 86 LYS A CA 1
ATOM 649 C C . LYS A 1 86 ? 16.106 7.510 -14.093 1.00 95.19 86 LYS A C 1
ATOM 651 O O . LYS A 1 86 ? 17.174 7.963 -13.700 1.00 95.19 86 LYS A O 1
ATOM 656 N N . ALA A 1 87 ? 14.936 7.837 -13.541 1.00 95.06 87 ALA A N 1
ATOM 657 C CA . ALA A 1 87 ? 14.818 8.696 -12.363 1.00 95.06 87 ALA A CA 1
ATOM 658 C C . ALA A 1 87 ? 15.145 7.965 -11.049 1.00 95.06 87 ALA A C 1
ATOM 660 O O . ALA A 1 87 ? 15.324 8.610 -10.018 1.00 95.06 87 ALA A O 1
ATOM 661 N N . ARG A 1 88 ? 15.230 6.627 -11.064 1.00 95.44 88 ARG A N 1
ATOM 662 C CA . ARG A 1 88 ? 15.569 5.824 -9.887 1.00 95.44 88 ARG A CA 1
ATOM 663 C C . ARG A 1 88 ? 17.051 5.490 -9.836 1.00 95.44 88 ARG A C 1
ATOM 665 O O . ARG A 1 88 ? 17.731 5.370 -10.857 1.00 95.44 88 ARG A O 1
ATOM 672 N N . LYS A 1 89 ? 17.535 5.240 -8.619 1.00 89.75 89 LYS A N 1
ATOM 673 C CA . L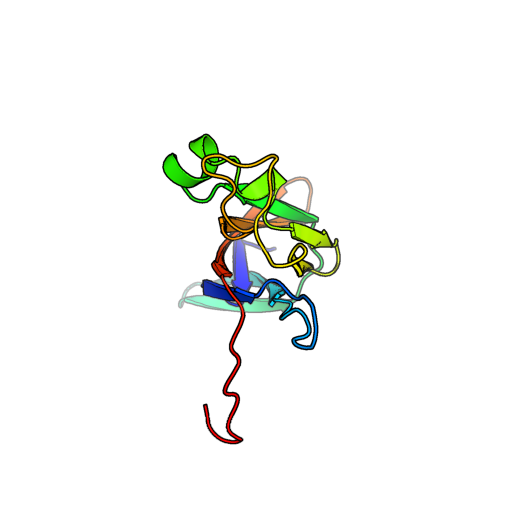YS A 1 89 ? 18.879 4.708 -8.377 1.00 89.75 89 LYS A CA 1
ATOM 674 C C . LYS A 1 89 ? 1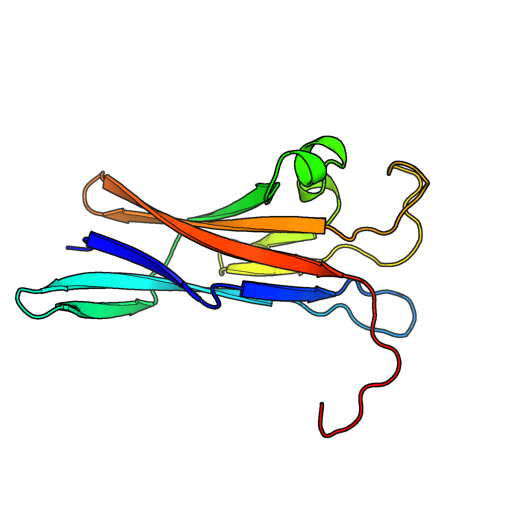9.087 3.430 -9.205 1.00 89.75 89 LYS A C 1
ATOM 676 O O . LYS A 1 89 ? 18.215 2.563 -9.245 1.00 89.75 89 LYS A O 1
ATOM 681 N N . TYR A 1 90 ? 20.229 3.340 -9.887 1.00 93.62 90 TYR A N 1
ATOM 682 C CA . TYR A 1 90 ? 20.593 2.234 -10.791 1.00 93.62 90 TYR A CA 1
ATOM 683 C C . TYR A 1 90 ? 19.673 2.032 -12.003 1.00 93.62 90 TYR A C 1
ATOM 685 O O . TYR A 1 90 ? 19.727 0.980 -12.633 1.00 93.62 90 TYR A O 1
ATOM 693 N N . ALA A 1 91 ? 18.818 3.009 -12.325 1.00 93.75 91 ALA A N 1
ATOM 694 C CA . ALA A 1 91 ? 17.769 2.858 -13.327 1.00 93.75 91 ALA A CA 1
ATOM 695 C C . ALA A 1 91 ? 16.872 1.623 -13.088 1.00 93.75 91 ALA A C 1
ATOM 697 O O . ALA A 1 91 ? 16.401 0.995 -14.036 1.00 93.75 91 ALA A O 1
ATOM 698 N N . THR A 1 92 ? 16.654 1.254 -11.817 1.00 92.31 92 THR A N 1
ATOM 699 C CA . THR A 1 92 ? 15.817 0.104 -11.451 1.00 92.31 92 THR A CA 1
ATOM 700 C C . THR A 1 92 ? 14.353 0.302 -11.864 1.00 92.31 92 THR A C 1
ATOM 702 O O . THR A 1 92 ? 13.921 1.401 -12.220 1.00 92.31 92 THR A O 1
ATOM 705 N N . ASN A 1 93 ? 13.571 -0.773 -11.813 1.00 94.62 93 ASN A N 1
ATOM 706 C CA . ASN A 1 93 ? 12.145 -0.753 -12.128 1.00 94.62 93 ASN A CA 1
ATOM 707 C C . ASN A 1 93 ? 11.343 0.028 -11.073 1.00 94.62 93 ASN A C 1
ATOM 709 O O . ASN A 1 93 ? 11.814 0.290 -9.968 1.00 94.62 93 ASN A O 1
ATOM 713 N N . ASN A 1 94 ? 10.071 0.301 -11.357 1.00 96.81 94 ASN A N 1
ATOM 714 C CA . ASN A 1 94 ? 9.118 0.884 -10.402 1.00 96.81 94 ASN A CA 1
ATOM 715 C C . ASN A 1 94 ? 8.563 -0.138 -9.384 1.00 96.81 94 ASN A C 1
ATOM 717 O O . ASN A 1 94 ? 7.379 -0.142 -9.062 1.00 96.81 94 ASN A O 1
ATOM 721 N N . ALA A 1 95 ? 9.412 -1.052 -8.915 1.00 96.94 95 ALA A N 1
ATOM 722 C CA . ALA A 1 95 ? 9.093 -1.956 -7.813 1.00 96.94 95 ALA A CA 1
ATOM 723 C C . ALA A 1 95 ? 9.202 -1.224 -6.465 1.00 96.94 95 ALA A C 1
ATOM 725 O O . ALA A 1 95 ? 9.871 -0.196 -6.378 1.00 96.94 95 ALA A O 1
ATOM 726 N N . GLY A 1 96 ? 8.596 -1.753 -5.408 1.00 97.44 96 GLY A N 1
ATOM 727 C CA . GLY A 1 96 ? 8.726 -1.148 -4.087 1.00 97.44 96 GLY A CA 1
ATOM 728 C C . GLY A 1 96 ? 8.048 -1.924 -2.968 1.00 97.44 96 GLY A C 1
ATOM 729 O O . GLY A 1 96 ? 7.186 -2.770 -3.215 1.00 97.44 96 GLY A O 1
ATOM 730 N N . ASN A 1 97 ? 8.444 -1.622 -1.736 1.00 98.31 97 ASN A N 1
ATOM 731 C CA . ASN A 1 97 ? 7.863 -2.163 -0.514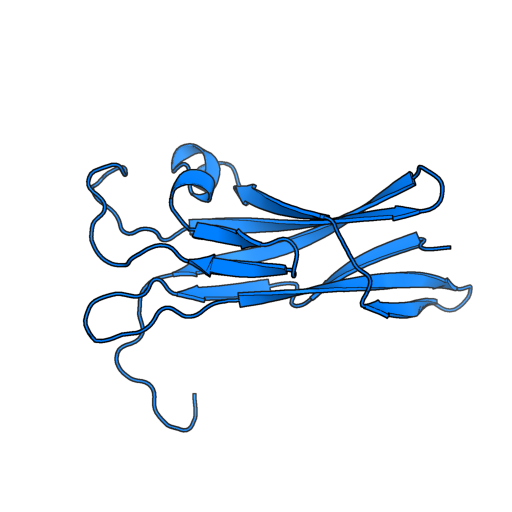 1.00 98.31 97 ASN A CA 1
ATOM 732 C C . ASN A 1 97 ? 7.072 -1.069 0.215 1.00 98.31 97 ASN A C 1
ATOM 734 O O . ASN A 1 97 ? 7.639 -0.119 0.758 1.00 98.31 97 ASN A O 1
ATOM 738 N N . LEU A 1 98 ? 5.746 -1.194 0.209 1.00 98.50 98 LEU A N 1
ATOM 739 C CA . LEU A 1 98 ? 4.829 -0.155 0.666 1.00 98.50 98 LEU A CA 1
ATOM 740 C C . LEU A 1 98 ? 4.006 -0.606 1.874 1.00 98.50 98 LEU A C 1
ATOM 742 O O . LEU A 1 98 ? 3.630 -1.771 2.008 1.00 98.50 98 LEU A O 1
ATOM 746 N N . SER A 1 99 ? 3.663 0.357 2.723 1.00 98.44 99 SER A N 1
ATOM 747 C CA . SER A 1 99 ? 2.604 0.236 3.717 1.00 98.44 99 SER A CA 1
ATOM 748 C C . SER A 1 99 ? 1.350 0.942 3.205 1.00 98.44 99 SER A C 1
ATOM 750 O O . SER A 1 99 ? 1.361 2.151 2.973 1.00 98.44 99 SER A O 1
ATOM 752 N N . ILE A 1 100 ? 0.266 0.190 3.023 1.00 98.44 100 ILE A N 1
ATOM 753 C CA . ILE A 1 100 ? -1.056 0.726 2.700 1.00 98.44 100 ILE A CA 1
ATOM 754 C C . ILE A 1 100 ? -1.783 1.016 4.000 1.00 98.44 100 ILE A C 1
ATOM 756 O O . ILE A 1 100 ? -1.947 0.129 4.833 1.00 98.44 100 ILE A O 1
ATOM 760 N N . ILE A 1 101 ? -2.216 2.259 4.173 1.00 98.44 101 ILE A N 1
ATOM 761 C CA . ILE A 1 101 ? -2.822 2.741 5.407 1.00 98.44 101 ILE A CA 1
ATOM 762 C C . ILE A 1 101 ? -4.258 3.147 5.096 1.00 98.44 101 ILE A C 1
ATOM 764 O O . ILE A 1 101 ? -4.500 4.008 4.248 1.00 98.44 101 ILE A O 1
ATOM 768 N N . ALA A 1 102 ? -5.200 2.542 5.813 1.00 98.31 102 ALA A N 1
ATOM 769 C CA . ALA A 1 102 ? -6.585 2.985 5.856 1.00 98.31 102 ALA A CA 1
ATOM 770 C C . ALA A 1 102 ? -6.810 3.777 7.141 1.00 98.31 102 ALA A C 1
ATOM 772 O O . ALA A 1 102 ? -6.309 3.385 8.194 1.00 98.31 102 ALA A O 1
ATOM 773 N N . THR A 1 103 ? -7.582 4.859 7.073 1.00 97.94 103 THR A N 1
ATOM 774 C CA . THR A 1 103 ? -7.999 5.632 8.248 1.00 97.94 103 THR A CA 1
ATOM 775 C C . THR A 1 103 ? -9.495 5.898 8.209 1.00 97.94 103 THR A C 1
ATOM 777 O O . THR A 1 103 ? -10.010 6.453 7.239 1.00 97.94 103 THR A O 1
ATOM 780 N N . ILE A 1 104 ? -10.188 5.536 9.284 1.00 95.88 104 ILE A N 1
ATOM 781 C CA . ILE A 1 104 ? -11.614 5.792 9.495 1.00 95.88 104 ILE A CA 1
ATOM 782 C C . ILE A 1 104 ? -11.754 6.826 10.610 1.00 95.88 104 ILE A C 1
ATOM 784 O O . ILE A 1 104 ? -11.031 6.775 11.604 1.00 95.88 104 ILE A O 1
ATOM 788 N N . THR A 1 105 ? -12.678 7.772 10.452 1.00 94.25 105 THR A N 1
ATOM 789 C CA . THR A 1 105 ? -12.996 8.761 11.487 1.00 94.25 105 THR A CA 1
ATOM 790 C C . THR A 1 105 ? -14.395 8.494 12.031 1.00 94.25 105 THR A C 1
ATOM 792 O O . THR A 1 105 ? -15.370 8.616 11.297 1.00 94.25 105 THR A O 1
ATOM 795 N N . GLU A 1 106 ? -14.502 8.146 13.314 1.00 90.50 106 GLU A N 1
ATOM 796 C CA . GLU A 1 106 ? -15.776 7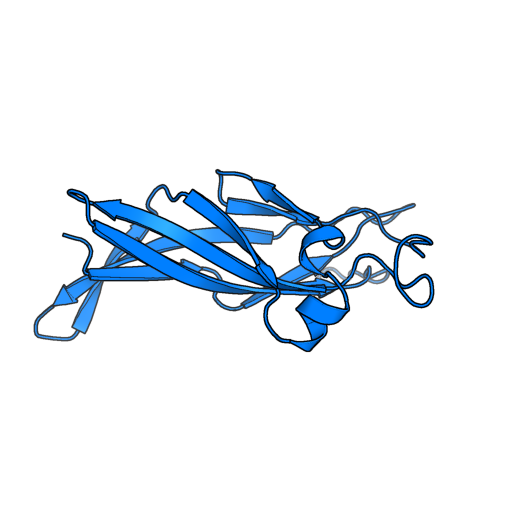.961 14.024 1.00 90.50 106 GLU A CA 1
ATOM 797 C C . GLU A 1 106 ? -15.814 8.940 15.205 1.00 90.50 106 GLU A C 1
ATOM 799 O O . GLU A 1 106 ? -14.916 8.928 16.045 1.00 90.50 106 GLU A O 1
ATOM 804 N N . ASN A 1 107 ? -16.822 9.818 15.270 1.00 89.06 107 ASN A N 1
ATOM 805 C CA . ASN A 1 107 ? -17.002 10.791 16.362 1.00 89.06 107 ASN A CA 1
ATOM 806 C C . ASN A 1 107 ? -15.738 11.619 16.690 1.00 89.06 107 ASN A C 1
ATOM 808 O O . ASN A 1 107 ? -15.410 11.842 17.853 1.00 89.06 107 ASN A O 1
ATOM 812 N N . GLY A 1 108 ? -14.989 12.035 15.662 1.00 88.75 108 GLY A N 1
ATOM 813 C CA . GLY A 1 108 ? -13.746 12.804 15.810 1.00 88.75 108 GLY A CA 1
ATOM 814 C C . GLY A 1 108 ? -12.498 11.976 16.146 1.00 88.75 108 GLY A C 1
ATOM 815 O O . GLY A 1 108 ? -11.394 12.515 16.139 1.00 88.75 108 GLY A O 1
ATOM 816 N N . ARG A 1 109 ? -12.628 10.664 16.377 1.00 92.19 109 ARG A N 1
ATOM 817 C CA . ARG A 1 109 ? -11.497 9.755 16.598 1.00 92.19 109 ARG A CA 1
ATOM 818 C C . ARG A 1 109 ? -11.038 9.138 15.280 1.00 92.19 109 ARG A C 1
ATOM 820 O O . ARG A 1 109 ? -11.819 8.475 14.602 1.00 92.19 109 ARG A O 1
ATOM 827 N N . ALA A 1 110 ? -9.760 9.310 14.947 1.00 94.81 110 ALA A N 1
ATOM 828 C CA . ALA A 1 110 ? -9.117 8.598 13.847 1.00 94.81 110 ALA A CA 1
ATOM 829 C C . ALA A 1 110 ? -8.679 7.198 14.302 1.00 94.81 110 ALA A C 1
ATOM 831 O O . ALA A 1 110 ? -8.028 7.041 15.337 1.00 94.81 110 ALA A O 1
ATOM 832 N N . ILE A 1 111 ? -9.047 6.182 13.528 1.00 95.88 111 ILE A N 1
ATOM 833 C CA . ILE A 1 111 ? -8.670 4.788 13.742 1.00 95.88 111 ILE A CA 1
ATOM 834 C C . ILE A 1 111 ? -8.030 4.313 12.447 1.00 95.88 111 ILE A C 1
ATOM 836 O O . ILE A 1 111 ? -8.661 4.366 11.391 1.00 95.88 111 ILE A O 1
ATOM 840 N N . SER A 1 112 ? -6.779 3.869 12.528 1.00 97.00 112 SER A N 1
ATOM 841 C CA . SER A 1 112 ? -5.996 3.484 11.357 1.00 97.00 112 SER A CA 1
ATOM 842 C C . SER A 1 112 ? -5.566 2.025 11.427 1.00 97.00 112 SER A C 1
ATOM 844 O O . SER A 1 112 ? -5.332 1.479 12.504 1.00 97.00 112 SER A O 1
ATOM 846 N N . GLY A 1 113 ? -5.445 1.407 10.260 1.00 97.00 113 GLY A N 1
ATOM 847 C CA . GLY A 1 113 ? -4.932 0.059 10.062 1.00 97.00 113 GLY A CA 1
ATOM 848 C C . GLY A 1 113 ? -3.952 0.070 8.902 1.00 97.00 113 GLY A C 1
ATOM 849 O O . GLY A 1 113 ? -4.009 0.958 8.049 1.00 97.00 113 GLY A O 1
ATOM 850 N N . LYS A 1 114 ? -3.040 -0.900 8.884 1.00 97.94 114 LYS A N 1
ATOM 851 C CA . LYS A 1 114 ? -2.004 -1.000 7.857 1.00 97.94 114 LYS A CA 1
ATOM 852 C C . LYS A 1 114 ? -1.984 -2.395 7.243 1.00 97.94 114 LYS A C 1
ATOM 854 O O . LYS A 1 114 ? -2.242 -3.368 7.945 1.00 97.94 114 LYS A O 1
ATOM 859 N N . ALA A 1 115 ? -1.638 -2.460 5.966 1.00 98.38 115 ALA A N 1
ATOM 860 C CA . ALA A 1 115 ? -1.275 -3.672 5.245 1.00 98.38 115 ALA A CA 1
ATOM 861 C C . ALA A 1 115 ? 0.070 -3.468 4.548 1.00 98.38 115 ALA A C 1
ATOM 863 O O . ALA A 1 115 ? 0.466 -2.337 4.252 1.00 98.38 115 ALA A O 1
ATOM 864 N N . GLN A 1 116 ? 0.771 -4.560 4.277 1.00 98.50 116 GLN A N 1
ATOM 865 C CA . GLN A 1 116 ? 1.972 -4.552 3.462 1.00 98.50 116 GLN A CA 1
ATOM 866 C C . GLN A 1 116 ? 1.621 -4.838 2.000 1.00 98.50 116 GLN A C 1
ATOM 868 O O . GLN A 1 116 ? 0.861 -5.751 1.680 1.00 98.50 116 GLN A O 1
ATOM 873 N N . LEU A 1 117 ? 2.215 -4.068 1.097 1.00 98.69 117 LEU A N 1
ATOM 874 C CA . LEU A 1 117 ? 2.103 -4.260 -0.338 1.00 98.69 117 LEU A CA 1
ATOM 875 C C . LEU A 1 117 ? 3.496 -4.345 -0.948 1.00 98.69 117 LEU A C 1
ATOM 877 O O . LEU A 1 117 ? 4.279 -3.401 -0.859 1.00 98.69 117 LEU A O 1
ATOM 881 N N . ILE A 1 118 ? 3.771 -5.447 -1.640 1.00 98.44 118 ILE A N 1
ATOM 882 C CA . ILE A 1 118 ? 4.971 -5.572 -2.466 1.00 98.44 118 ILE A CA 1
ATOM 883 C C . ILE A 1 118 ? 4.605 -5.304 -3.923 1.00 98.44 118 ILE A C 1
ATOM 885 O O . ILE A 1 118 ? 3.897 -6.084 -4.562 1.00 98.44 118 ILE A O 1
ATOM 889 N N . VAL A 1 119 ? 5.121 -4.212 -4.479 1.00 98.06 119 VAL A N 1
ATOM 890 C CA . VAL A 1 119 ? 5.057 -3.943 -5.916 1.00 98.06 119 VAL A CA 1
ATOM 891 C C . VAL A 1 119 ? 6.261 -4.605 -6.573 1.00 98.06 119 VAL A C 1
ATOM 893 O O . VAL A 1 119 ? 7.404 -4.269 -6.275 1.00 98.06 119 VAL A O 1
ATOM 896 N N . THR A 1 120 ? 6.021 -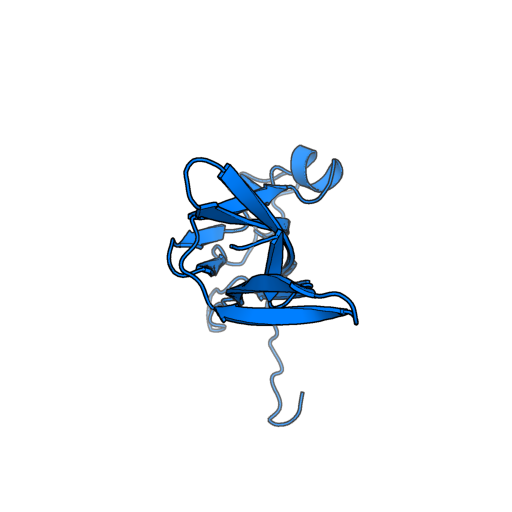5.566 -7.461 1.00 96.56 120 THR A N 1
ATOM 897 C CA . THR A 1 120 ? 7.078 -6.379 -8.079 1.00 96.56 120 THR A CA 1
ATOM 898 C C . THR A 1 120 ? 6.970 -6.421 -9.606 1.00 96.56 120 THR A C 1
ATOM 900 O O . THR A 1 120 ? 6.103 -5.794 -10.216 1.00 96.56 120 THR A O 1
ATOM 903 N N . VAL A 1 121 ? 7.899 -7.132 -10.241 1.00 94.06 121 VAL A N 1
ATOM 904 C CA . VAL A 1 121 ? 8.032 -7.245 -11.697 1.00 94.06 121 VAL A CA 1
ATOM 905 C C . VAL A 1 121 ? 6.919 -8.080 -12.334 1.00 94.06 121 VAL A C 1
ATOM 907 O O . VAL A 1 121 ? 6.134 -8.753 -11.656 1.00 94.06 121 VAL A O 1
ATOM 910 N N . GLN A 1 122 ? 6.851 -8.046 -13.664 1.00 91.81 122 GLN A N 1
ATOM 911 C CA . GLN A 1 122 ? 5.874 -8.806 -14.440 1.00 91.81 122 GLN A CA 1
ATOM 912 C C . GLN A 1 122 ? 6.032 -10.324 -14.264 1.00 91.81 122 GLN A C 1
ATOM 914 O O . GLN A 1 122 ? 7.063 -10.830 -13.821 1.00 91.81 122 GLN A O 1
ATOM 919 N N . ARG A 1 123 ? 4.989 -11.063 -14.650 1.00 88.38 123 ARG A N 1
ATOM 920 C CA . ARG A 1 123 ? 5.022 -12.519 -14.823 1.00 88.38 123 ARG A CA 1
ATOM 921 C C . ARG A 1 123 ? 4.644 -12.828 -16.272 1.00 88.38 123 ARG A C 1
ATOM 923 O O . ARG A 1 123 ? 3.551 -12.468 -16.693 1.00 88.38 123 ARG A O 1
ATOM 930 N N . TRP A 1 124 ? 5.533 -13.490 -17.014 1.00 85.00 124 TRP A N 1
ATOM 931 C CA . TRP A 1 124 ? 5.314 -13.815 -18.435 1.00 85.00 124 TRP A CA 1
ATOM 932 C C . TRP A 1 124 ? 4.640 -15.171 -18.665 1.00 85.00 124 TRP A C 1
ATOM 934 O O . TRP A 1 124 ? 3.994 -15.365 -19.686 1.00 85.00 124 TRP A O 1
ATOM 944 N N . ASN A 1 125 ? 4.747 -16.098 -17.710 1.00 86.38 125 ASN A N 1
ATOM 945 C CA . ASN A 1 125 ? 4.070 -17.392 -17.763 1.00 86.38 125 ASN A CA 1
ATOM 946 C C . ASN A 1 125 ? 2.915 -17.424 -16.756 1.00 86.38 125 ASN A C 1
ATOM 948 O O . ASN A 1 125 ? 3.164 -17.493 -15.550 1.00 86.38 125 ASN A O 1
ATOM 952 N N . THR A 1 126 ? 1.670 -17.378 -17.234 1.00 84.75 126 THR A N 1
ATOM 953 C CA . THR A 1 126 ? 0.462 -17.374 -16.389 1.00 84.75 126 THR A CA 1
ATOM 954 C C . THR A 1 126 ? -0.432 -18.566 -16.746 1.00 84.75 126 THR A C 1
ATOM 956 O O . THR A 1 126 ? -1.408 -18.390 -17.475 1.00 84.75 126 THR A O 1
ATOM 959 N N . PRO A 1 127 ? -0.093 -19.785 -16.284 1.00 89.44 127 PRO A N 1
ATOM 960 C CA . PRO A 1 127 ? -0.922 -20.962 -16.521 1.00 89.44 127 PRO A CA 1
ATOM 961 C C . PRO A 1 127 ? -2.294 -20.836 -15.828 1.00 89.44 127 PRO A C 1
ATOM 963 O O . PRO A 1 127 ? -2.438 -20.026 -14.905 1.00 89.44 127 PRO A O 1
ATOM 966 N N . PRO A 1 128 ? -3.299 -21.643 -16.230 1.00 90.38 128 PRO A N 1
ATOM 967 C CA . PRO A 1 128 ? -4.640 -21.602 -15.636 1.00 90.38 128 PRO A CA 1
ATOM 968 C C . PRO A 1 128 ? -4.669 -21.874 -14.125 1.00 90.38 128 PRO A C 1
ATOM 970 O O . PRO A 1 128 ? -5.511 -21.327 -13.420 1.00 90.38 128 PRO A O 1
ATOM 973 N N . ILE A 1 129 ? -3.736 -22.691 -13.627 1.00 86.44 129 ILE A N 1
ATOM 974 C CA . ILE A 1 129 ? -3.547 -22.985 -12.202 1.00 86.44 129 ILE A CA 1
ATOM 975 C C . ILE A 1 129 ? -2.221 -22.357 -11.780 1.00 86.44 129 ILE A C 1
ATOM 977 O O . ILE A 1 129 ? -1.201 -22.589 -12.431 1.00 86.44 129 ILE A O 1
ATOM 981 N N . ARG A 1 130 ? -2.258 -21.521 -10.739 1.00 78.38 130 ARG A N 1
ATOM 982 C CA . ARG A 1 130 ? -1.119 -20.703 -10.307 1.00 78.38 130 ARG A CA 1
ATOM 983 C C . ARG A 1 130 ? -0.264 -21.355 -9.245 1.00 78.38 130 ARG A C 1
ATOM 985 O O . ARG A 1 130 ? -0.837 -22.038 -8.374 1.00 78.38 130 ARG A O 1
#

pLDDT: mean 94.81, std 4.21, range [78.38, 98.69]